Protein AF-X1AEG1-F1 (afdb_monomer_lite)

pLDDT: mean 89.6, std 10.98, range [41.28, 97.19]

Organism: NCBI:txid412755

Foldseek 3Di:
DDDDPDDDPPPDFDFDEDECCQAQNDDPHPCQQPADPVRDHSRGHNNCVVCVVVVVVVRVVVGDDYHYYDDVCVVDVDD

Secondary structure (DSSP, 8-state):
---------TT---EEE--HHHHH--SSSTTTT-B-TTS-BTTSTT-HHHHHHHHHHHHHHT-SEEE----HHHH-S--

Radius of gyration: 16.32 Å; chains: 1; bounding box: 38×35×37 Å

Sequence (79 aa):
MNLVSEKFPDNFILGKSTSAFQIEGAGETEWKGFIGTDGTLLDLAIKHYSRYKEDLDYILYLGNAYRFSMGWSKLQRGP

InterPro domains:
  IPR001360 Glycoside hydrolase family 1 [PF00232] (5-74)
  IPR017853 Glycoside hydrolase superfamily [SSF51445] (7-79)

Structure (mmCIF, N/CA/C/O backbone):
data_AF-X1AEG1-F1
#
_entry.id   AF-X1AEG1-F1
#
loop_
_atom_site.group_PDB
_atom_site.id
_atom_site.type_symbol
_atom_site.label_atom_id
_atom_site.label_alt_id
_atom_site.label_comp_id
_atom_site.label_asym_id
_atom_site.label_entity_id
_atom_site.label_seq_id
_atom_site.pdbx_PDB_ins_code
_atom_site.Cartn_x
_atom_site.Cartn_y
_atom_site.Cartn_z
_atom_site.occupancy
_atom_site.B_iso_or_equiv
_atom_site.auth_seq_id
_atom_site.auth_comp_id
_atom_site.auth_asym_id
_atom_site.auth_atom_id
_atom_site.pdbx_PDB_model_num
ATOM 1 N N . MET A 1 1 ? 21.703 15.582 -9.992 1.00 41.28 1 MET A N 1
ATOM 2 C CA . MET A 1 1 ? 22.086 14.298 -9.369 1.00 41.28 1 MET A CA 1
ATOM 3 C C . MET A 1 1 ? 22.370 13.332 -10.510 1.00 41.28 1 MET A C 1
ATOM 5 O O . MET A 1 1 ? 21.433 12.956 -11.196 1.00 41.28 1 MET A O 1
ATOM 9 N N . ASN A 1 2 ? 23.641 13.045 -10.808 1.00 44.72 2 ASN A N 1
ATOM 10 C CA . ASN A 1 2 ? 24.007 12.076 -11.848 1.00 44.72 2 ASN A CA 1
ATOM 11 C C . ASN A 1 2 ? 24.047 10.695 -11.199 1.00 44.72 2 ASN A C 1
ATOM 13 O O . ASN A 1 2 ? 25.057 10.308 -10.617 1.00 44.72 2 ASN A O 1
ATOM 17 N N . LEU A 1 3 ? 22.917 9.994 -11.242 1.00 58.47 3 LEU A N 1
ATOM 18 C CA . LEU A 1 3 ? 22.902 8.565 -10.971 1.00 58.47 3 LEU A CA 1
ATOM 19 C C . LEU A 1 3 ? 23.548 7.897 -12.184 1.00 58.47 3 LEU A C 1
ATOM 21 O O . LEU A 1 3 ? 23.158 8.157 -13.322 1.00 58.47 3 LEU A O 1
ATOM 25 N N . VAL A 1 4 ? 24.605 7.131 -11.933 1.00 56.97 4 VAL A N 1
ATOM 26 C CA . VAL A 1 4 ? 25.375 6.419 -12.952 1.00 56.97 4 VAL A CA 1
ATOM 27 C C . VAL A 1 4 ? 24.405 5.641 -13.843 1.00 56.97 4 VAL A C 1
ATOM 29 O O . VAL A 1 4 ? 23.590 4.864 -13.351 1.00 56.97 4 VAL A O 1
ATOM 32 N N . SER A 1 5 ? 24.482 5.876 -15.154 1.00 57.28 5 SER A N 1
ATOM 33 C CA . SER A 1 5 ? 23.790 5.089 -16.178 1.00 57.28 5 SER A CA 1
ATOM 34 C C . SER A 1 5 ? 24.453 3.709 -16.272 1.00 57.28 5 SER A C 1
ATOM 36 O O . SER A 1 5 ? 25.108 3.383 -17.264 1.00 57.28 5 SER A O 1
ATOM 38 N N . GLU A 1 6 ? 24.327 2.894 -15.228 1.00 68.81 6 GLU A N 1
ATOM 39 C CA . GLU A 1 6 ? 24.578 1.467 -15.371 1.00 68.81 6 GLU A CA 1
ATOM 40 C C . GLU A 1 6 ? 23.427 0.876 -16.183 1.00 68.81 6 GLU A C 1
ATOM 42 O O . GLU A 1 6 ? 22.251 1.031 -15.846 1.00 68.81 6 GLU A O 1
ATOM 47 N N . LYS A 1 7 ? 23.758 0.247 -17.313 1.00 82.50 7 LYS A N 1
ATOM 48 C CA . LYS A 1 7 ? 22.766 -0.489 -18.090 1.00 82.50 7 LYS A CA 1
ATOM 49 C C . LYS A 1 7 ? 22.395 -1.740 -17.307 1.00 82.50 7 LYS A C 1
ATOM 51 O O . LYS A 1 7 ? 23.205 -2.654 -17.177 1.00 82.50 7 LYS A O 1
ATOM 56 N N . PHE A 1 8 ? 21.167 -1.777 -16.808 1.00 86.12 8 PHE A N 1
ATOM 57 C CA . PHE A 1 8 ? 20.576 -3.007 -16.304 1.00 86.12 8 PHE A CA 1
ATOM 58 C C . PHE A 1 8 ? 20.480 -4.063 -17.425 1.00 86.12 8 PHE A C 1
ATOM 60 O O . PHE A 1 8 ? 20.352 -3.690 -18.594 1.00 86.12 8 PHE A O 1
ATOM 67 N N . PRO A 1 9 ? 20.522 -5.369 -17.097 1.00 92.25 9 PRO A N 1
ATOM 68 C CA . PRO A 1 9 ? 20.187 -6.431 -18.046 1.00 92.25 9 PRO A CA 1
ATOM 69 C C . PRO A 1 9 ? 18.793 -6.234 -18.662 1.00 92.25 9 PRO A C 1
ATOM 71 O O . PRO A 1 9 ? 17.901 -5.717 -17.992 1.00 92.25 9 PRO A O 1
ATOM 74 N N . ASP A 1 10 ? 18.572 -6.726 -19.885 1.00 87.88 10 ASP A N 1
ATOM 75 C CA . ASP A 1 10 ? 17.314 -6.521 -20.633 1.00 87.88 10 ASP A CA 1
ATOM 76 C C . ASP A 1 10 ? 16.053 -6.976 -19.872 1.00 87.88 10 ASP A C 1
ATOM 78 O O . ASP A 1 10 ? 14.980 -6.400 -20.031 1.00 87.88 10 ASP A O 1
ATOM 82 N N . ASN A 1 11 ? 16.187 -7.978 -18.998 1.00 90.12 11 ASN A N 1
ATOM 83 C CA . ASN A 1 11 ? 15.092 -8.543 -18.201 1.00 90.12 11 ASN A CA 1
ATOM 84 C C . ASN A 1 11 ? 15.151 -8.133 -16.722 1.00 90.12 11 ASN A C 1
ATOM 86 O O . ASN A 1 11 ? 14.614 -8.827 -15.856 1.00 90.12 11 ASN A O 1
ATOM 90 N N . PHE A 1 12 ? 15.844 -7.041 -16.400 1.00 92.25 12 PHE A N 1
ATOM 91 C CA . PHE A 1 12 ? 15.906 -6.556 -15.031 1.00 92.25 12 PHE A CA 1
ATOM 92 C C . PHE A 1 12 ? 14.530 -6.076 -14.556 1.00 92.25 12 PHE A C 1
ATOM 94 O O . PHE A 1 12 ? 13.829 -5.318 -15.232 1.00 92.25 12 PHE A O 1
ATOM 101 N N . ILE A 1 13 ? 14.143 -6.521 -13.363 1.00 92.94 13 ILE A N 1
ATOM 102 C CA . ILE A 1 13 ? 12.877 -6.145 -12.743 1.00 92.94 13 ILE A CA 1
ATOM 103 C C . ILE A 1 13 ? 13.128 -4.943 -11.837 1.00 92.94 13 ILE A C 1
ATOM 105 O O . ILE A 1 13 ? 13.760 -5.067 -10.789 1.00 92.94 13 ILE A O 1
ATOM 109 N N . LEU A 1 14 ? 12.597 -3.785 -12.227 1.00 90.81 14 LEU A N 1
ATOM 110 C CA . LEU A 1 14 ? 12.618 -2.569 -11.426 1.00 90.81 14 LEU A CA 1
ATOM 111 C C . LEU A 1 14 ? 11.184 -2.148 -11.123 1.00 90.81 14 LEU A C 1
ATOM 113 O O . LEU A 1 14 ? 10.404 -1.787 -12.006 1.00 90.81 14 LEU A O 1
ATOM 117 N N . GLY A 1 15 ? 10.840 -2.176 -9.844 1.00 92.81 15 GLY A N 1
ATOM 118 C CA . GLY A 1 15 ? 9.471 -1.998 -9.399 1.00 92.81 15 GLY A CA 1
ATOM 119 C C . GLY A 1 15 ? 9.350 -1.233 -8.098 1.00 92.81 15 GLY A C 1
ATOM 120 O O . GLY A 1 15 ? 10.328 -0.735 -7.544 1.00 92.81 15 GLY A O 1
ATOM 121 N N . LYS A 1 16 ? 8.108 -1.101 -7.634 1.00 95.56 16 LYS A N 1
ATOM 122 C CA . LYS A 1 16 ? 7.760 -0.441 -6.364 1.00 95.56 16 LYS A CA 1
ATOM 123 C C . LYS A 1 16 ? 7.271 -1.523 -5.430 1.00 95.56 16 LYS A C 1
ATOM 125 O O . LYS A 1 16 ? 6.788 -2.561 -5.888 1.00 95.56 16 LYS A O 1
ATOM 130 N N . SER A 1 17 ? 7.384 -1.276 -4.134 1.00 96.62 17 SER A N 1
ATOM 131 C CA . SER A 1 17 ? 6.877 -2.199 -3.133 1.00 96.62 17 SER A CA 1
ATOM 132 C C . SER A 1 17 ? 6.003 -1.491 -2.119 1.00 96.62 17 SER A C 1
ATOM 134 O O . SER A 1 17 ? 6.341 -0.405 -1.660 1.00 96.62 17 SER A O 1
ATOM 136 N N . THR A 1 18 ? 4.925 -2.154 -1.721 1.00 96.88 18 THR A N 1
ATOM 137 C CA . THR A 1 18 ? 4.024 -1.706 -0.657 1.00 96.88 18 THR A CA 1
ATOM 138 C C . THR A 1 18 ? 3.659 -2.864 0.273 1.00 96.88 18 THR A C 1
ATOM 140 O O . THR A 1 18 ? 4.005 -4.022 0.014 1.00 96.88 18 THR A O 1
ATOM 143 N N . SER A 1 19 ? 2.961 -2.557 1.367 1.00 95.31 19 SER A N 1
ATOM 144 C CA . SER A 1 19 ? 2.286 -3.547 2.204 1.00 95.31 19 SER A CA 1
ATOM 145 C C . SER A 1 19 ? 0.833 -3.135 2.443 1.00 95.31 19 SER A C 1
ATOM 147 O O . SER A 1 19 ? 0.542 -1.942 2.536 1.00 95.31 19 SER A O 1
ATOM 149 N N . ALA A 1 20 ? -0.071 -4.116 2.539 1.00 95.44 20 ALA A N 1
ATOM 150 C CA . ALA A 1 20 ? -1.515 -3.897 2.638 1.00 95.44 20 ALA A CA 1
ATOM 151 C C . ALA A 1 20 ? -1.890 -2.895 3.738 1.00 95.44 20 ALA A C 1
ATOM 153 O O . ALA A 1 20 ? -2.528 -1.890 3.450 1.00 95.44 20 ALA A O 1
ATOM 154 N N . PHE A 1 21 ? -1.435 -3.108 4.977 1.00 94.75 21 PHE A N 1
ATOM 155 C CA . PHE A 1 21 ? -1.763 -2.222 6.099 1.00 94.75 21 PHE A CA 1
ATOM 156 C C . PHE A 1 21 ? -1.343 -0.766 5.840 1.00 94.75 21 PHE A C 1
ATOM 158 O O . PHE A 1 21 ? -2.125 0.155 6.058 1.00 94.75 21 PHE A O 1
ATOM 165 N N . GLN A 1 22 ? -0.136 -0.557 5.307 1.00 94.31 22 GLN A N 1
ATOM 166 C CA . GLN A 1 22 ? 0.435 0.781 5.137 1.00 94.31 22 GLN A CA 1
ATOM 167 C C . GLN A 1 22 ? -0.261 1.621 4.064 1.00 94.31 22 GLN A C 1
ATOM 169 O O . GLN A 1 22 ? -0.127 2.842 4.098 1.00 94.31 22 GLN A O 1
ATOM 174 N N . ILE A 1 23 ? -0.963 1.002 3.107 1.00 95.69 23 ILE A N 1
ATOM 175 C CA . ILE A 1 23 ? -1.605 1.735 2.002 1.00 95.69 23 ILE A CA 1
ATOM 176 C C . ILE A 1 23 ? -3.128 1.570 1.953 1.00 95.69 23 ILE A C 1
ATOM 178 O O . ILE A 1 23 ? -3.832 2.466 1.489 1.00 95.69 23 ILE A O 1
ATOM 182 N N . GLU A 1 24 ? -3.653 0.449 2.444 1.00 95.75 24 GLU A N 1
ATOM 183 C CA . GLU A 1 24 ? -5.084 0.136 2.463 1.00 95.75 24 GLU A CA 1
ATOM 184 C C . GLU A 1 24 ? -5.735 0.428 3.820 1.00 95.75 24 GLU A C 1
ATOM 186 O O . GLU A 1 24 ? -6.955 0.578 3.869 1.00 95.75 24 GLU A O 1
ATOM 191 N N . GLY A 1 25 ? -4.937 0.511 4.889 1.00 93.94 25 GLY A N 1
ATOM 192 C CA . GLY A 1 25 ? -5.389 0.721 6.260 1.00 93.94 25 GLY A CA 1
ATOM 193 C C . GLY A 1 25 ? -5.623 -0.571 7.049 1.00 93.94 25 GLY A C 1
ATOM 194 O O . GLY A 1 25 ? -5.494 -1.684 6.530 1.00 93.94 25 GLY A O 1
ATOM 195 N N . ALA A 1 26 ? -5.960 -0.412 8.332 1.00 90.75 26 ALA A N 1
ATOM 196 C CA . ALA A 1 26 ? -6.109 -1.510 9.292 1.00 90.75 26 ALA A CA 1
ATOM 197 C C . ALA A 1 26 ? -7.295 -2.442 9.007 1.00 90.75 26 ALA A C 1
ATOM 199 O O . ALA A 1 26 ? -7.180 -3.656 9.180 1.00 90.75 26 ALA A O 1
ATOM 200 N N . GLY A 1 27 ? -8.446 -1.892 8.606 1.00 86.75 27 GLY A N 1
ATOM 201 C CA . GLY A 1 27 ? -9.709 -2.637 8.620 1.00 86.75 27 GLY A CA 1
ATOM 202 C C . GLY A 1 27 ? -9.999 -3.252 9.999 1.00 86.75 27 GLY A C 1
ATOM 203 O O . GLY A 1 27 ? -9.694 -2.655 11.028 1.00 86.75 27 GLY A O 1
ATOM 204 N N . GLU A 1 28 ? -10.568 -4.459 10.025 1.00 87.38 28 GLU A N 1
ATOM 205 C CA . GLU A 1 28 ? -10.747 -5.246 11.256 1.00 87.38 28 GLU A CA 1
ATOM 206 C C . GLU A 1 28 ? -9.540 -6.183 11.458 1.00 87.38 28 GLU A C 1
ATOM 208 O O . GLU A 1 28 ? -9.591 -7.367 11.124 1.00 87.38 28 GLU A O 1
ATOM 213 N N . THR A 1 29 ? -8.422 -5.636 11.939 1.00 89.44 29 THR A N 1
ATOM 214 C CA . THR A 1 29 ? -7.189 -6.378 12.271 1.00 89.44 29 THR A CA 1
ATOM 215 C C . THR A 1 29 ? -6.641 -5.942 13.626 1.00 89.44 29 THR A C 1
ATOM 217 O O . THR A 1 29 ? -7.103 -4.959 14.203 1.00 89.44 29 THR A O 1
ATOM 220 N N . GLU A 1 30 ? -5.605 -6.627 14.113 1.00 89.12 30 GLU A N 1
ATOM 221 C CA . GLU A 1 30 ? -4.839 -6.233 15.299 1.00 89.12 30 GLU A CA 1
ATOM 222 C C . GLU A 1 30 ? -4.149 -4.864 15.165 1.00 89.12 30 GLU A C 1
ATOM 224 O O . GLU A 1 30 ? -3.747 -4.278 16.166 1.00 89.12 30 GLU A O 1
ATOM 229 N N . TRP A 1 31 ? -4.047 -4.328 13.945 1.00 90.56 31 TRP A N 1
ATOM 230 C CA . TRP A 1 31 ? -3.463 -3.015 13.662 1.00 90.56 31 TRP A CA 1
ATOM 231 C C . TRP A 1 31 ? -4.468 -1.859 13.756 1.00 90.56 31 TRP A C 1
ATOM 233 O O . TRP A 1 31 ? -4.101 -0.704 13.537 1.00 90.56 31 TRP A O 1
ATOM 243 N N . LYS A 1 32 ? -5.740 -2.140 14.059 1.00 93.38 32 LYS A N 1
ATOM 244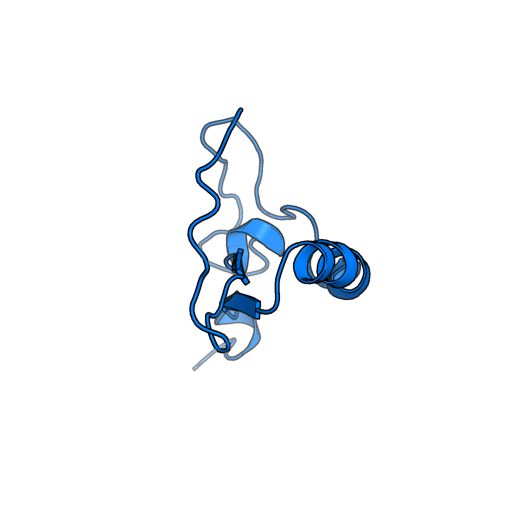 C CA . LYS A 1 32 ? -6.779 -1.113 14.205 1.00 93.38 32 LYS A CA 1
ATOM 245 C C . LYS A 1 32 ? -6.465 -0.181 15.373 1.00 93.38 32 LYS A C 1
ATOM 247 O O . LYS A 1 32 ? -6.137 -0.632 16.467 1.00 93.38 32 LYS A O 1
ATOM 252 N N . GLY A 1 33 ? -6.576 1.123 15.140 1.00 95.00 33 GLY A N 1
ATOM 253 C CA . GLY A 1 33 ? -6.215 2.151 16.112 1.00 95.00 33 GLY A CA 1
ATOM 254 C C . GLY A 1 33 ? -4.711 2.412 16.216 1.00 95.00 33 GLY A C 1
ATOM 255 O O . GLY A 1 33 ? -4.294 3.165 17.095 1.00 95.00 33 GLY A O 1
ATOM 256 N N . PHE A 1 34 ? -3.883 1.815 15.352 1.00 94.62 34 PHE A N 1
ATOM 257 C CA . PHE A 1 34 ? -2.449 2.074 15.360 1.00 94.62 34 PHE A CA 1
ATOM 258 C C . PHE A 1 34 ? -2.151 3.521 14.946 1.00 94.62 34 PHE A C 1
ATOM 260 O O . PHE A 1 34 ? -2.602 4.007 13.901 1.00 94.62 34 PHE A O 1
ATOM 267 N N . ILE A 1 35 ? -1.341 4.186 15.766 1.00 95.25 35 ILE A N 1
ATOM 268 C CA . ILE A 1 35 ? -0.885 5.557 15.557 1.00 95.25 35 ILE A CA 1
ATOM 269 C C . ILE A 1 35 ? 0.592 5.505 15.169 1.00 95.25 35 ILE A C 1
ATOM 271 O O . ILE A 1 35 ? 1.420 4.956 15.898 1.00 95.25 35 ILE A O 1
ATOM 275 N N . GLY A 1 36 ? 0.910 6.065 14.003 1.00 90.69 36 GLY A N 1
ATOM 276 C CA . GLY A 1 36 ? 2.277 6.223 13.529 1.00 90.69 36 GLY A CA 1
ATOM 277 C C . GLY A 1 36 ? 3.112 7.096 14.464 1.00 90.69 36 GLY A C 1
ATOM 278 O O . GLY A 1 36 ? 2.598 7.859 15.281 1.00 90.69 36 GLY A O 1
ATOM 279 N N . THR A 1 37 ? 4.433 7.024 14.326 1.00 93.69 37 THR A N 1
ATOM 280 C CA . THR A 1 37 ? 5.364 7.844 15.122 1.00 93.69 37 THR A CA 1
ATOM 281 C C . THR A 1 37 ? 5.176 9.349 14.918 1.00 93.69 37 THR A C 1
ATOM 283 O O . THR A 1 37 ? 5.620 10.144 15.738 1.00 93.69 37 THR A O 1
ATOM 286 N N . ASP A 1 38 ? 4.536 9.738 13.819 1.00 94.44 38 ASP A N 1
ATOM 287 C CA . ASP A 1 38 ? 4.165 11.104 13.458 1.00 94.44 38 ASP A CA 1
ATOM 288 C C . ASP A 1 38 ? 2.793 11.537 14.016 1.00 94.44 38 ASP A C 1
ATOM 290 O O . ASP A 1 38 ? 2.360 12.661 13.775 1.00 94.44 38 ASP A O 1
ATOM 294 N N . GLY A 1 39 ? 2.103 10.666 14.759 1.00 95.56 39 GLY A N 1
ATOM 295 C CA . GLY A 1 39 ? 0.758 10.912 15.280 1.00 95.56 39 GLY A CA 1
ATOM 296 C C . GLY A 1 39 ? -0.367 10.579 14.296 1.00 95.56 39 GLY A C 1
ATOM 297 O O . GLY A 1 39 ? -1.537 10.775 14.628 1.00 95.56 39 GLY A O 1
ATOM 298 N N . THR A 1 40 ? -0.055 10.056 13.107 1.00 93.62 40 THR A N 1
ATOM 299 C CA . THR A 1 40 ? -1.062 9.723 12.094 1.00 93.62 40 THR A CA 1
ATOM 300 C C . THR A 1 40 ? -1.800 8.431 12.453 1.00 93.62 40 THR A C 1
ATOM 302 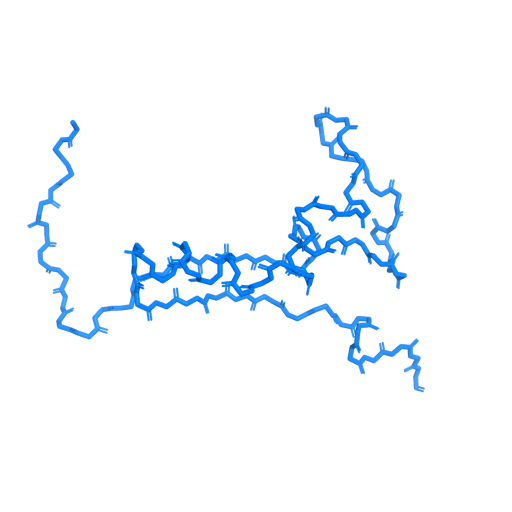O O . THR A 1 40 ? -1.185 7.382 12.635 1.00 93.62 40 THR A O 1
ATOM 305 N N . LEU A 1 41 ? -3.135 8.475 12.500 1.00 94.19 41 LEU A N 1
ATOM 306 C CA . LEU A 1 41 ? -3.974 7.276 12.607 1.00 94.19 41 LEU A CA 1
ATOM 307 C C . LEU A 1 41 ? -3.990 6.520 11.267 1.00 94.19 41 LEU A C 1
ATOM 309 O O . LEU A 1 41 ? -4.455 7.051 10.256 1.00 94.19 41 LEU A O 1
ATOM 313 N N . LEU A 1 42 ? -3.523 5.268 11.259 1.00 93.31 42 LEU A N 1
ATOM 314 C CA . LEU A 1 42 ? -3.358 4.468 10.035 1.00 93.31 42 LEU A CA 1
ATOM 315 C C . LEU A 1 42 ? -4.577 3.613 9.650 1.00 93.31 42 LEU A C 1
ATOM 317 O O . LEU A 1 42 ? -4.496 2.811 8.723 1.00 93.31 42 LEU A O 1
ATOM 321 N N . ASP A 1 43 ? -5.735 3.816 10.277 1.00 94.69 43 ASP A N 1
ATOM 322 C CA . ASP A 1 43 ? -6.953 3.050 9.969 1.00 94.69 43 ASP A CA 1
ATOM 323 C C . ASP A 1 43 ? -7.392 3.168 8.500 1.00 94.69 43 ASP A C 1
ATOM 325 O O . ASP A 1 43 ? -7.942 2.218 7.944 1.00 94.69 43 ASP A O 1
ATOM 329 N N . LEU A 1 44 ? -7.125 4.315 7.863 1.00 93.06 44 LEU A N 1
ATOM 330 C CA . LEU A 1 44 ? -7.473 4.582 6.461 1.00 93.06 44 LEU A CA 1
ATOM 331 C C . LEU A 1 44 ? -6.269 4.608 5.510 1.00 93.06 44 LEU A C 1
ATOM 333 O O . LEU A 1 44 ? -6.466 4.472 4.299 1.00 93.06 44 LEU A O 1
ATOM 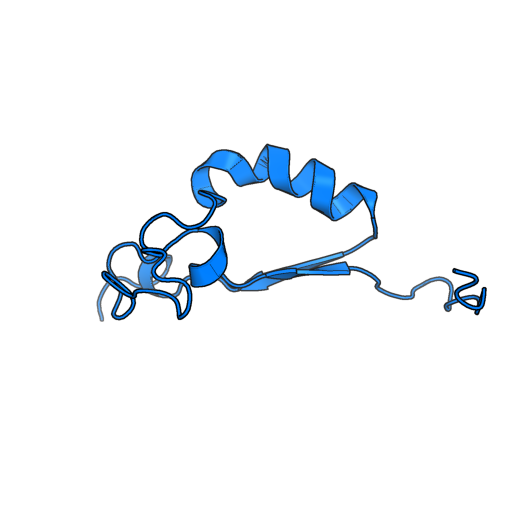337 N N . ALA A 1 45 ? -5.056 4.811 6.034 1.00 94.50 45 ALA A N 1
ATOM 338 C CA . ALA A 1 45 ? -3.840 5.020 5.247 1.00 94.50 45 ALA A CA 1
ATOM 339 C C . ALA A 1 45 ? -4.069 5.989 4.059 1.00 94.50 45 ALA A C 1
ATOM 341 O O . ALA A 1 45 ? -4.672 7.051 4.230 1.00 94.50 45 ALA A O 1
ATOM 342 N N . ILE A 1 46 ? -3.637 5.620 2.845 1.00 95.62 46 ILE A N 1
ATOM 343 C CA . ILE A 1 46 ? -3.880 6.392 1.610 1.00 95.62 46 ILE A CA 1
ATOM 344 C C . ILE A 1 46 ? -5.140 5.948 0.851 1.00 95.62 46 ILE A C 1
ATOM 346 O O . ILE A 1 46 ? -5.421 6.453 -0.233 1.00 95.62 46 ILE A O 1
ATOM 350 N N . LYS A 1 47 ? -5.927 5.022 1.416 1.00 95.81 47 LYS A N 1
ATOM 351 C CA . LYS A 1 47 ? -7.141 4.461 0.800 1.00 95.81 47 LYS A CA 1
ATOM 352 C C . LYS A 1 47 ? -6.874 3.742 -0.533 1.00 95.81 47 LYS A C 1
ATOM 354 O O . LYS A 1 47 ? -7.732 3.755 -1.416 1.00 95.81 47 LYS A O 1
ATOM 359 N N . HIS A 1 48 ? -5.733 3.057 -0.662 1.00 96.50 48 HIS A N 1
ATOM 360 C CA . HIS A 1 48 ? -5.356 2.326 -1.882 1.00 96.50 48 HIS A CA 1
ATOM 361 C C . HIS A 1 48 ? -6.438 1.338 -2.332 1.00 96.50 48 HIS A C 1
ATOM 363 O O . HIS A 1 48 ? -6.700 1.204 -3.518 1.00 96.50 48 HIS A O 1
ATOM 369 N N . TYR A 1 49 ? -7.160 0.706 -1.401 1.00 93.12 49 TYR A N 1
ATOM 370 C CA . TYR A 1 49 ? -8.215 -0.253 -1.747 1.00 93.12 49 TYR A CA 1
ATOM 371 C C . TYR A 1 49 ? -9.309 0.332 -2.663 1.00 93.12 49 TYR A C 1
ATOM 373 O O . TYR A 1 49 ? -9.792 -0.356 -3.559 1.00 93.12 49 TYR A O 1
ATOM 381 N N . SER A 1 50 ? -9.691 1.603 -2.483 1.00 95.38 50 SER A N 1
ATOM 382 C CA . SER A 1 50 ? -10.673 2.273 -3.350 1.00 95.38 50 SER A CA 1
ATOM 383 C C . SER A 1 50 ? -10.043 3.059 -4.504 1.00 95.38 50 SER A C 1
ATOM 385 O O . SER A 1 50 ? -10.754 3.427 -5.437 1.00 95.38 50 SER A O 1
ATOM 387 N N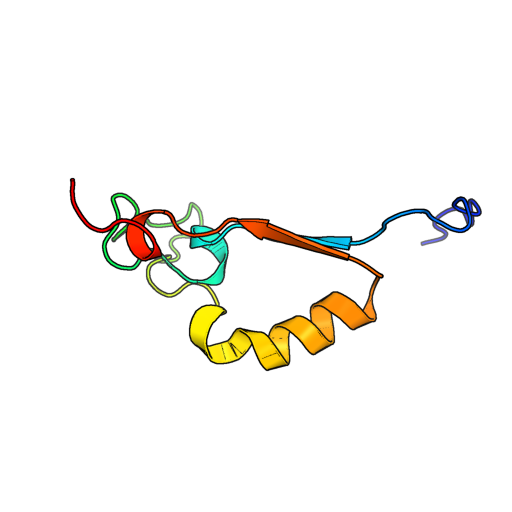 . ARG A 1 51 ? -8.727 3.298 -4.457 1.00 96.69 51 ARG A N 1
ATOM 388 C CA . ARG A 1 51 ? -7.973 4.135 -5.406 1.00 96.69 51 ARG A CA 1
ATOM 389 C C . ARG A 1 51 ? -6.956 3.369 -6.251 1.00 96.69 51 ARG A C 1
ATOM 391 O O . ARG A 1 51 ? -6.279 3.976 -7.071 1.00 96.69 51 ARG A O 1
ATOM 398 N N . TYR A 1 52 ? -6.892 2.043 -6.128 1.00 96.12 52 TYR A N 1
ATOM 399 C CA . TYR A 1 52 ? -5.808 1.238 -6.697 1.00 96.12 52 TYR A CA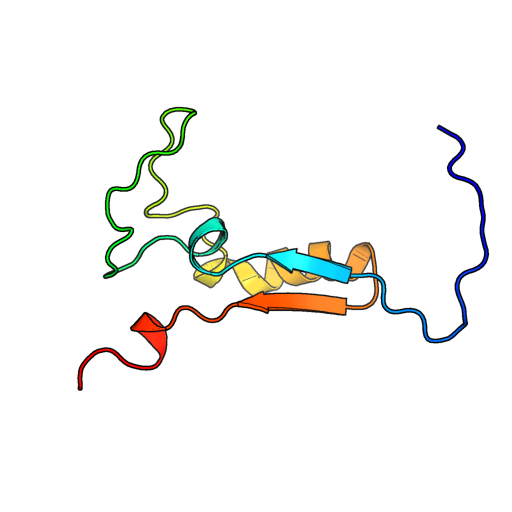 1
ATOM 400 C C . TYR A 1 52 ? -5.604 1.450 -8.202 1.00 96.12 52 TYR A C 1
ATOM 402 O O . TYR A 1 52 ? -4.483 1.341 -8.675 1.00 96.12 52 TYR A O 1
ATOM 410 N N . LYS A 1 53 ? -6.662 1.762 -8.962 1.00 96.44 53 LYS A N 1
ATOM 411 C CA . LYS A 1 53 ? -6.553 2.056 -10.399 1.00 96.44 53 LYS A CA 1
ATOM 412 C C . LYS A 1 53 ? -5.689 3.292 -10.668 1.00 96.44 53 LYS A C 1
ATOM 414 O O . LYS A 1 53 ? -4.778 3.208 -11.475 1.00 96.44 53 LYS A O 1
ATOM 419 N N . GLU A 1 54 ? -5.950 4.385 -9.951 1.00 96.12 54 GLU A N 1
ATOM 420 C CA . GLU A 1 54 ? -5.167 5.627 -10.027 1.00 96.12 54 GLU A CA 1
ATOM 421 C C . GLU A 1 54 ? -3.733 5.388 -9.534 1.00 96.12 54 GLU A C 1
ATOM 423 O O . GLU A 1 54 ? -2.764 5.789 -10.172 1.00 96.12 54 GLU A O 1
ATOM 428 N N . ASP A 1 55 ? -3.580 4.650 -8.433 1.00 95.94 55 ASP A N 1
ATOM 429 C CA . ASP A 1 55 ? -2.259 4.343 -7.887 1.00 95.94 55 ASP A CA 1
ATOM 430 C C . ASP A 1 55 ? -1.419 3.469 -8.839 1.00 95.94 55 ASP A C 1
ATOM 432 O O . ASP A 1 55 ? -0.203 3.650 -8.938 1.00 95.94 55 ASP A O 1
ATOM 436 N N . LEU A 1 56 ? -2.044 2.534 -9.567 1.00 95.12 56 LEU A N 1
ATOM 437 C CA . LEU A 1 56 ? -1.365 1.689 -10.553 1.00 95.12 56 LEU A CA 1
ATOM 438 C C . LEU A 1 56 ? -0.815 2.498 -11.731 1.00 95.12 56 LEU A C 1
ATOM 440 O O . LEU A 1 56 ? 0.290 2.189 -12.183 1.00 95.12 56 LEU A O 1
ATOM 444 N N . ASP A 1 57 ? -1.519 3.541 -12.177 1.00 93.81 57 ASP A N 1
ATOM 445 C CA . ASP A 1 57 ? -1.027 4.434 -13.233 1.00 93.81 57 ASP A CA 1
ATOM 446 C C . ASP A 1 57 ? 0.312 5.072 -12.816 1.00 93.81 57 ASP A C 1
ATOM 448 O O . ASP A 1 57 ? 1.284 5.075 -13.578 1.00 93.81 57 ASP A O 1
ATOM 452 N N . TYR A 1 58 ? 0.420 5.517 -11.559 1.00 92.75 58 TYR A N 1
ATOM 453 C CA . TYR A 1 58 ? 1.657 6.081 -11.009 1.00 92.75 58 TYR A CA 1
ATOM 454 C C . TYR A 1 58 ? 2.749 5.032 -10.754 1.00 92.75 58 TYR A C 1
ATOM 456 O O . TYR A 1 58 ? 3.931 5.278 -11.015 1.00 92.75 58 TYR A O 1
ATOM 464 N N . ILE A 1 59 ? 2.385 3.851 -10.249 1.00 92.94 59 ILE A N 1
ATOM 465 C CA . ILE A 1 59 ? 3.339 2.771 -9.953 1.00 92.94 59 ILE A CA 1
ATOM 466 C C . ILE A 1 59 ? 4.014 2.275 -11.237 1.00 92.94 59 ILE A C 1
ATOM 468 O O . ILE A 1 59 ? 5.237 2.077 -11.256 1.00 92.94 59 ILE A O 1
ATOM 472 N N . LEU A 1 60 ? 3.240 2.097 -12.307 1.00 87.88 60 LEU A N 1
ATOM 473 C CA . LEU A 1 60 ? 3.730 1.577 -13.582 1.00 87.88 60 LEU A CA 1
ATOM 474 C C . LEU A 1 60 ? 4.472 2.637 -14.407 1.00 87.88 60 LEU A C 1
ATOM 476 O O . LEU A 1 60 ? 5.351 2.285 -15.189 1.00 87.88 60 LEU A O 1
ATOM 480 N N . TYR A 1 61 ? 4.223 3.931 -14.177 1.00 90.69 61 TYR A N 1
ATOM 481 C CA . TYR A 1 61 ? 4.950 5.008 -14.861 1.00 90.69 61 TYR A CA 1
ATOM 482 C C . TYR A 1 61 ? 6.478 4.940 -14.663 1.00 90.69 61 TYR A C 1
ATOM 484 O O . TYR A 1 61 ? 7.249 5.277 -15.557 1.00 90.69 61 TYR A O 1
ATOM 492 N N . LEU A 1 62 ? 6.943 4.478 -13.499 1.00 83.25 62 LEU A N 1
ATOM 493 C CA . LEU A 1 62 ? 8.362 4.536 -13.122 1.00 83.25 62 LEU A CA 1
ATOM 494 C C . LEU A 1 62 ? 9.100 3.184 -13.243 1.00 83.25 62 LEU A C 1
ATOM 496 O O . LEU A 1 62 ? 10.112 2.997 -12.570 1.00 83.25 62 LEU A O 1
ATOM 500 N N . GLY A 1 63 ? 8.517 2.141 -13.850 1.00 89.88 63 GLY A N 1
ATOM 501 C CA . GLY A 1 63 ? 9.103 0.785 -13.831 1.00 89.88 63 GLY A CA 1
ATOM 502 C C . GLY A 1 63 ? 8.129 -0.343 -14.179 1.00 89.88 63 GLY A C 1
ATOM 503 O O . GLY A 1 63 ? 6.937 -0.117 -14.328 1.00 89.88 63 GLY A O 1
ATOM 504 N N . ASN A 1 64 ? 8.642 -1.568 -14.288 1.00 90.62 64 ASN A N 1
ATOM 505 C CA . ASN A 1 64 ? 7.954 -2.704 -14.912 1.00 90.62 64 ASN A CA 1
ATOM 506 C C . ASN A 1 64 ? 7.356 -3.725 -13.927 1.00 90.62 64 ASN A C 1
ATOM 508 O O . ASN A 1 64 ? 6.813 -4.738 -14.362 1.00 90.62 64 ASN A O 1
ATOM 512 N N . ALA A 1 65 ? 7.447 -3.487 -12.617 1.00 94.19 65 ALA A N 1
ATOM 513 C CA . ALA A 1 65 ? 6.887 -4.390 -11.617 1.00 94.19 65 ALA A CA 1
ATOM 514 C C . ALA A 1 65 ? 6.274 -3.677 -10.410 1.00 94.19 65 ALA A C 1
ATOM 516 O O . ALA A 1 65 ? 6.676 -2.578 -10.016 1.00 94.19 65 ALA A O 1
ATOM 517 N N . TYR A 1 66 ? 5.330 -4.367 -9.774 1.00 96.25 66 TYR A N 1
ATOM 518 C CA . TYR A 1 66 ? 4.725 -3.964 -8.515 1.00 96.25 66 TYR A CA 1
ATOM 519 C C . TYR A 1 66 ? 4.690 -5.148 -7.550 1.00 96.25 66 TYR A C 1
ATOM 521 O O . TYR A 1 66 ? 4.077 -6.176 -7.830 1.00 96.25 66 TYR A O 1
ATOM 529 N N . ARG A 1 67 ? 5.361 -4.998 -6.407 1.00 97.19 67 ARG A N 1
ATOM 530 C CA . ARG A 1 67 ? 5.300 -5.934 -5.286 1.00 97.19 67 ARG A CA 1
ATOM 531 C C . ARG A 1 67 ? 4.340 -5.382 -4.237 1.00 97.19 67 ARG A C 1
ATOM 533 O O . ARG A 1 67 ? 4.515 -4.266 -3.763 1.00 97.19 67 ARG A O 1
ATOM 540 N N . PHE A 1 68 ? 3.386 -6.186 -3.801 1.00 96.94 68 PHE A N 1
ATOM 541 C CA . PHE A 1 68 ? 2.476 -5.826 -2.716 1.00 96.94 68 PHE A CA 1
ATOM 542 C C . PHE A 1 68 ? 2.220 -7.041 -1.825 1.00 96.94 68 PHE A C 1
ATOM 544 O O . PHE A 1 68 ? 2.473 -8.178 -2.230 1.00 96.94 68 PHE A O 1
ATOM 551 N N . SER A 1 69 ? 1.750 -6.809 -0.600 1.00 96.75 69 SER A N 1
ATOM 552 C CA . SER A 1 69 ? 1.241 -7.877 0.264 1.00 96.75 69 SER A CA 1
ATOM 553 C C . SER A 1 69 ? -0.283 -7.898 0.249 1.00 96.75 69 SER A C 1
ATOM 555 O O . SER A 1 69 ? -0.923 -6.874 0.027 1.00 96.75 69 SER A O 1
ATOM 557 N N . MET A 1 70 ? -0.868 -9.068 0.501 1.00 93.56 70 MET A N 1
ATOM 558 C CA . MET A 1 70 ? -2.306 -9.201 0.726 1.00 93.56 70 MET A CA 1
ATOM 559 C C . MET A 1 70 ? -2.601 -9.124 2.224 1.00 93.56 70 MET A C 1
ATOM 561 O O . MET A 1 70 ? -1.905 -9.746 3.027 1.00 93.56 70 MET A O 1
ATOM 565 N N . GLY A 1 71 ? -3.641 -8.384 2.608 1.00 91.69 71 GLY A N 1
ATOM 566 C CA . GLY A 1 71 ? -4.120 -8.370 3.990 1.00 91.69 71 GLY A CA 1
ATOM 567 C C . GLY A 1 71 ? -4.782 -9.702 4.342 1.00 91.69 71 GLY A C 1
ATOM 568 O O . GLY A 1 71 ? -5.840 -10.015 3.798 1.00 91.69 71 GLY A O 1
ATOM 569 N N . TRP A 1 72 ? -4.185 -10.479 5.253 1.00 90.81 72 TRP A N 1
ATOM 570 C CA . TRP A 1 72 ? -4.674 -11.820 5.609 1.00 90.81 72 TRP A CA 1
ATOM 571 C C . TRP A 1 72 ? -6.135 -11.819 6.074 1.00 90.81 72 TRP A C 1
ATOM 573 O O . TRP A 1 72 ? -6.926 -12.636 5.614 1.00 90.81 72 TRP A O 1
ATOM 583 N N . SER A 1 73 ? -6.530 -10.832 6.881 1.00 89.25 73 SER A N 1
ATOM 584 C CA 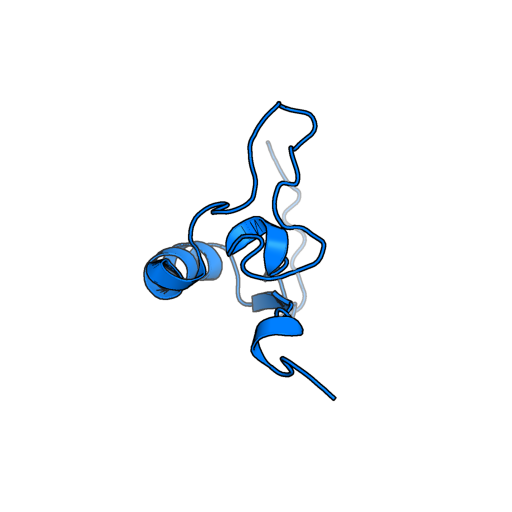. SER A 1 73 ? -7.908 -10.645 7.361 1.00 89.25 73 SER A CA 1
ATOM 585 C C . SER A 1 73 ? -8.947 -10.443 6.255 1.00 89.25 73 SER A C 1
ATOM 587 O O . SER A 1 73 ? -10.141 -10.641 6.475 1.00 89.25 73 SER A O 1
ATOM 589 N N . LYS A 1 74 ? -8.529 -10.049 5.047 1.00 88.31 74 LYS A N 1
ATOM 590 C CA . LYS A 1 74 ? -9.424 -9.953 3.887 1.00 88.31 74 LYS A CA 1
ATOM 591 C C . LYS A 1 74 ? -9.656 -11.313 3.233 1.00 88.31 74 LYS A C 1
ATOM 593 O O . LYS A 1 74 ? -10.717 -11.504 2.647 1.00 88.31 74 LYS A O 1
ATOM 598 N N . LEU A 1 75 ? -8.687 -12.223 3.338 1.00 90.81 75 LEU A N 1
ATOM 599 C CA . LEU A 1 75 ? -8.729 -13.562 2.750 1.00 90.81 75 LEU A CA 1
ATOM 600 C C . LEU A 1 75 ? -9.344 -14.590 3.705 1.00 90.81 75 LEU A C 1
ATOM 602 O O . LEU A 1 75 ? -10.184 -15.371 3.276 1.00 90.81 75 LEU A O 1
ATOM 606 N N . GLN A 1 76 ? -8.959 -14.563 4.984 1.00 89.19 76 GLN A N 1
ATOM 607 C CA . GLN A 1 76 ? -9.446 -15.475 6.017 1.00 89.19 76 GLN A CA 1
ATOM 608 C C . GLN A 1 76 ? -9.853 -14.689 7.268 1.00 89.19 76 GLN A C 1
ATOM 610 O O . GLN A 1 76 ? -9.010 -14.144 7.978 1.00 89.19 76 GLN A O 1
ATOM 615 N N . ARG A 1 77 ? -11.165 -14.615 7.525 1.00 85.38 77 ARG A N 1
ATOM 616 C CA . ARG A 1 77 ? -11.761 -13.811 8.616 1.00 85.38 77 ARG A CA 1
ATOM 617 C C . ARG A 1 77 ? -11.998 -14.582 9.916 1.00 85.38 77 ARG A C 1
ATOM 619 O O . ARG A 1 77 ? -12.261 -13.968 10.942 1.00 85.38 77 ARG A O 1
ATOM 626 N N . GLY A 1 78 ? -11.930 -15.903 9.869 1.00 83.81 78 GLY A N 1
ATOM 627 C CA . GLY A 1 78 ? -12.122 -16.800 11.004 1.00 83.81 78 GLY A CA 1
ATOM 628 C C . GLY A 1 78 ? -11.501 -18.162 10.698 1.00 83.81 78 GLY A C 1
ATOM 629 O O . GLY A 1 78 ? -11.047 -18.350 9.571 1.00 83.81 78 GLY A O 1
ATOM 630 N N . PRO A 1 79 ? -11.405 -19.067 11.682 1.00 79.88 79 PRO A N 1
ATOM 631 C CA . PRO A 1 79 ? -10.957 -20.440 11.457 1.00 79.88 79 PRO A CA 1
ATOM 632 C C . PRO A 1 79 ? -11.858 -21.200 10.475 1.00 79.88 79 PRO A C 1
ATOM 634 O O . PRO A 1 79 ? -13.085 -20.945 10.467 1.00 79.88 79 PRO A O 1
#